Protein AF-A0A942ZWY5-F1 (afdb_monomer_lite)

pLDDT: mean 95.32, std 2.73, range [80.62, 98.25]

Radius of gyration: 14.54 Å; chains: 1; bounding box: 27×36×32 Å

Secondary structure (DSSP, 8-state):
-HHHHHHHHHHSHHHHHHHHHHHHHHHHTT-S-HHHHTTS--HHHHHHHHHHHT-

Foldseek 3Di:
DVVVVVVVCVVCVVVVVVVVVVVVVCLQVVVDDPVVNVVDDNPVVVVVVVVVVVD

Organism: NCBI:txid31971

Structure (mmCIF, N/CA/C/O backbone):
data_AF-A0A942ZWY5-F1
#
_entry.id   AF-A0A942ZWY5-F1
#
loop_
_atom_site.group_PDB
_atom_site.id
_atom_site.type_symbol
_atom_site.label_atom_id
_atom_site.label_alt_id
_atom_site.label_comp_id
_atom_site.label_asym_id
_atom_site.label_entity_id
_atom_site.label_seq_id
_atom_site.pdbx_PDB_ins_code
_atom_site.Cartn_x
_atom_site.Cartn_y
_atom_site.Cartn_z
_atom_site.occupancy
_atom_site.B_iso_or_equiv
_atom_site.auth_seq_id
_atom_site.auth_comp_id
_atom_site.auth_asym_id
_atom_site.auth_atom_id
_atom_site.pdbx_PDB_model_num
ATOM 1 N N . MET A 1 1 ? -2.695 -21.672 -1.923 1.00 86.12 1 MET A N 1
ATOM 2 C CA . MET A 1 1 ? -2.632 -20.334 -2.560 1.00 86.12 1 MET A CA 1
ATOM 3 C C . MET A 1 1 ? -2.158 -19.260 -1.576 1.00 86.12 1 MET A C 1
ATOM 5 O O . MET A 1 1 ? -1.047 -18.778 -1.754 1.00 86.12 1 MET A O 1
ATOM 9 N N . LEU A 1 2 ? -2.898 -18.981 -0.492 1.00 94.88 2 LEU A N 1
ATOM 10 C CA . LEU A 1 2 ? -2.550 -17.943 0.502 1.00 94.88 2 LEU A CA 1
ATOM 11 C C . LEU A 1 2 ? -1.183 -18.131 1.181 1.00 94.88 2 LEU A C 1
ATOM 13 O O . LEU A 1 2 ? -0.437 -17.171 1.330 1.00 94.88 2 LEU A O 1
ATOM 17 N N . GLN A 1 3 ? -0.806 -19.365 1.534 1.00 96.25 3 GLN A N 1
ATOM 18 C CA . GLN A 1 3 ? 0.498 -19.637 2.161 1.00 96.25 3 GLN A CA 1
ATOM 19 C C . GLN A 1 3 ? 1.683 -19.259 1.259 1.00 96.25 3 GLN A C 1
ATOM 21 O O . GLN A 1 3 ? 2.691 -18.751 1.742 1.0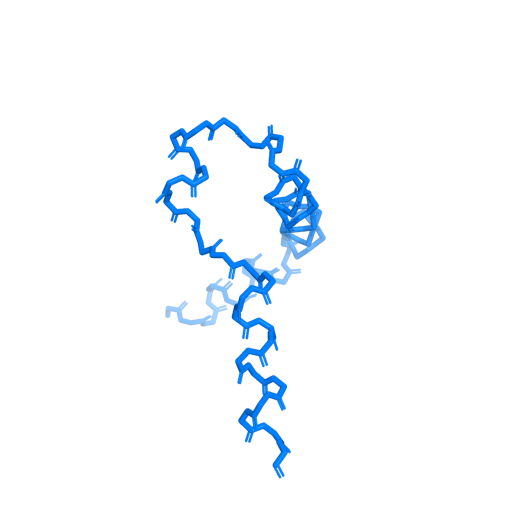0 96.25 3 GLN A O 1
ATOM 26 N N . ASN A 1 4 ? 1.556 -19.462 -0.055 1.00 95.31 4 ASN A N 1
ATOM 27 C CA . ASN A 1 4 ? 2.611 -19.110 -1.005 1.00 95.31 4 ASN A CA 1
ATOM 28 C C . ASN A 1 4 ? 2.678 -17.595 -1.225 1.00 95.31 4 ASN A C 1
ATOM 30 O O . ASN A 1 4 ? 3.773 -17.044 -1.280 1.00 95.31 4 ASN A O 1
ATOM 34 N N . GLN A 1 5 ? 1.526 -16.918 -1.277 1.00 95.50 5 GLN A N 1
ATOM 35 C CA . GLN A 1 5 ? 1.466 -15.455 -1.336 1.00 95.50 5 GLN A CA 1
ATOM 36 C C . GLN A 1 5 ? 2.095 -14.832 -0.088 1.00 95.50 5 GLN A C 1
ATOM 38 O O . GLN A 1 5 ? 2.925 -13.940 -0.208 1.00 95.50 5 GLN A O 1
ATOM 43 N N . LEU A 1 6 ? 1.778 -15.358 1.099 1.00 96.00 6 LEU A N 1
ATOM 44 C CA . LEU A 1 6 ? 2.357 -14.891 2.356 1.00 96.00 6 LEU A CA 1
ATOM 45 C C . LEU A 1 6 ? 3.875 -15.105 2.403 1.00 96.00 6 LEU A C 1
ATOM 47 O O . LEU A 1 6 ? 4.610 -14.200 2.780 1.00 96.00 6 LEU A O 1
ATOM 51 N N . ARG A 1 7 ? 4.366 -16.276 1.975 1.00 95.56 7 ARG A N 1
ATOM 52 C CA . ARG A 1 7 ? 5.812 -16.540 1.882 1.00 95.56 7 ARG A CA 1
ATOM 53 C C . ARG A 1 7 ? 6.517 -15.564 0.939 1.00 95.56 7 ARG A C 1
ATOM 55 O O . ARG A 1 7 ? 7.603 -15.101 1.270 1.00 95.56 7 ARG A O 1
ATOM 62 N N . TRP A 1 8 ? 5.911 -15.253 -0.206 1.00 94.81 8 TRP A N 1
ATOM 63 C CA . TRP A 1 8 ? 6.456 -14.281 -1.155 1.00 94.81 8 TRP A CA 1
ATOM 64 C C . TRP A 1 8 ? 6.468 -12.862 -0.569 1.00 94.81 8 TRP A C 1
ATOM 66 O O . TRP A 1 8 ? 7.510 -12.216 -0.565 1.00 94.81 8 TRP A O 1
ATOM 76 N N . LEU A 1 9 ? 5.354 -12.425 0.029 1.00 94.75 9 LEU A N 1
ATOM 77 C CA . LEU A 1 9 ? 5.247 -11.122 0.694 1.00 94.75 9 LEU A CA 1
ATOM 78 C C . LEU A 1 9 ? 6.258 -10.964 1.835 1.00 94.75 9 LEU A C 1
ATOM 80 O O . LEU A 1 9 ? 6.828 -9.892 1.997 1.00 94.75 9 LEU A O 1
ATOM 84 N N . ASN A 1 10 ? 6.507 -12.023 2.606 1.00 93.38 10 ASN A N 1
ATOM 85 C CA . ASN A 1 10 ? 7.481 -11.989 3.696 1.00 93.38 10 ASN A CA 1
ATOM 86 C C . ASN A 1 10 ? 8.927 -11.946 3.190 1.00 93.38 10 ASN A C 1
ATOM 88 O O . ASN A 1 10 ? 9.777 -11.360 3.853 1.00 93.38 10 ASN A O 1
ATOM 92 N N . ARG A 1 11 ? 9.212 -12.552 2.031 1.00 95.00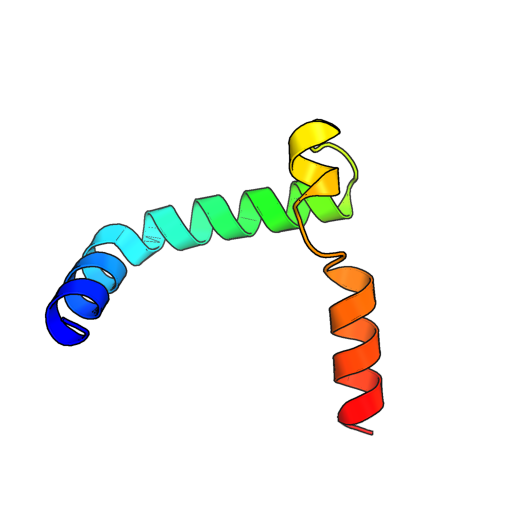 11 ARG A N 1
ATOM 93 C CA . ARG A 1 11 ? 10.537 -12.499 1.400 1.00 95.00 11 ARG A CA 1
ATOM 94 C C . ARG A 1 11 ? 10.828 -11.118 0.813 1.00 95.00 11 ARG A C 1
ATOM 96 O O . ARG A 1 11 ? 11.915 -10.599 1.023 1.00 95.00 11 ARG A O 1
ATOM 103 N N . ASP A 1 12 ? 9.852 -10.528 0.125 1.00 94.44 12 ASP A N 1
ATOM 104 C CA . ASP A 1 12 ? 10.009 -9.262 -0.605 1.00 94.44 12 ASP A CA 1
ATOM 105 C C . ASP A 1 12 ? 9.433 -8.053 0.164 1.00 94.44 12 ASP A C 1
ATOM 107 O O . ASP A 1 12 ? 9.185 -6.987 -0.407 1.00 94.44 12 ASP A O 1
ATOM 111 N N . GLY A 1 13 ? 9.201 -8.207 1.471 1.00 94.62 13 GLY A N 1
ATOM 112 C CA . GLY A 1 13 ? 8.445 -7.250 2.280 1.00 94.62 13 GLY A CA 1
ATOM 113 C C . GLY A 1 13 ? 9.094 -5.872 2.394 1.00 94.62 13 GLY A C 1
ATOM 114 O O . GLY A 1 13 ? 8.387 -4.868 2.399 1.00 94.62 13 GLY A O 1
ATOM 115 N N . GLU A 1 14 ? 10.424 -5.804 2.447 1.00 95.12 14 GLU A N 1
ATOM 116 C CA . GLU A 1 14 ? 11.170 -4.537 2.465 1.00 95.12 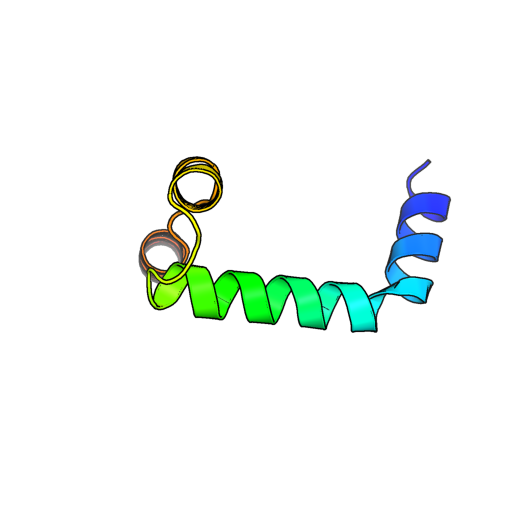14 GLU A CA 1
ATOM 117 C C . GLU A 1 14 ? 10.966 -3.757 1.163 1.00 95.12 14 GLU A C 1
ATOM 119 O O . GLU A 1 14 ? 10.464 -2.637 1.178 1.00 95.12 14 GLU A O 1
ATOM 124 N N . LYS A 1 15 ? 11.198 -4.411 0.021 1.00 96.12 15 LYS A N 1
ATOM 125 C CA . LYS A 1 15 ? 10.959 -3.828 -1.303 1.00 96.12 15 LYS A CA 1
ATOM 126 C C . LYS A 1 15 ? 9.511 -3.365 -1.472 1.00 96.12 15 LYS A C 1
ATOM 128 O O . LYS A 1 15 ? 9.259 -2.313 -2.059 1.00 96.12 15 LYS A O 1
ATOM 133 N N . LEU A 1 16 ? 8.547 -4.142 -0.975 1.00 96.12 16 LEU A N 1
ATOM 134 C CA . LEU A 1 16 ? 7.140 -3.757 -1.023 1.00 96.12 16 LEU A CA 1
ATOM 135 C C . LEU A 1 16 ? 6.879 -2.498 -0.187 1.00 96.12 16 LEU A C 1
ATOM 137 O O . LEU A 1 16 ? 6.202 -1.590 -0.670 1.00 96.12 16 LEU A O 1
ATOM 141 N N . ARG A 1 17 ? 7.445 -2.409 1.024 1.00 95.81 17 ARG A N 1
ATOM 142 C CA . ARG A 1 17 ? 7.343 -1.211 1.870 1.00 95.81 17 ARG A CA 1
ATOM 143 C C . ARG A 1 17 ? 7.906 0.011 1.161 1.00 95.81 17 ARG A C 1
ATOM 145 O O . ARG A 1 17 ? 7.186 1.000 1.055 1.00 95.81 17 ARG A O 1
ATOM 152 N N . ASP A 1 18 ? 9.095 -0.082 0.579 1.00 97.56 18 ASP A N 1
ATOM 153 C CA . ASP A 1 18 ? 9.718 1.045 -0.124 1.00 97.56 18 ASP A CA 1
ATOM 154 C C . ASP A 1 18 ? 8.878 1.529 -1.309 1.00 97.56 18 ASP A C 1
ATOM 156 O O . ASP A 1 18 ? 8.667 2.730 -1.494 1.00 97.56 18 ASP A O 1
ATOM 160 N N . ILE A 1 19 ? 8.340 0.600 -2.105 1.00 95.75 19 ILE A N 1
ATOM 161 C CA . ILE A 1 19 ? 7.457 0.937 -3.228 1.00 95.75 19 ILE A CA 1
ATOM 162 C C . ILE A 1 19 ? 6.183 1.621 -2.721 1.00 95.75 19 ILE A C 1
ATOM 164 O O . ILE A 1 19 ? 5.779 2.647 -3.269 1.00 95.75 19 ILE A O 1
ATOM 168 N N . THR A 1 20 ? 5.552 1.079 -1.676 1.00 95.62 20 THR A N 1
ATOM 169 C CA . THR A 1 20 ? 4.312 1.647 -1.121 1.00 95.62 20 THR A CA 1
ATOM 170 C C . THR A 1 20 ? 4.533 3.017 -0.483 1.00 95.62 20 THR A C 1
ATOM 172 O O . THR A 1 20 ? 3.727 3.919 -0.706 1.00 95.62 20 THR A O 1
ATOM 175 N N . TYR A 1 21 ? 5.648 3.211 0.224 1.00 97.31 21 TYR A N 1
ATOM 176 C CA . TYR A 1 21 ? 6.039 4.494 0.798 1.00 97.31 21 TYR A CA 1
ATOM 177 C C . TYR A 1 21 ? 6.228 5.547 -0.296 1.00 97.31 21 TYR A C 1
ATOM 179 O O . TYR A 1 21 ? 5.606 6.609 -0.261 1.00 97.31 21 TYR A O 1
ATOM 187 N N . ASN A 1 22 ? 7.009 5.223 -1.328 1.00 96.75 22 ASN A N 1
ATOM 188 C CA . ASN A 1 22 ? 7.225 6.130 -2.449 1.00 96.75 22 ASN A CA 1
ATOM 189 C C . ASN A 1 22 ? 5.919 6.442 -3.189 1.00 96.75 22 ASN A C 1
ATOM 191 O O . ASN A 1 22 ? 5.679 7.596 -3.545 1.00 96.75 22 ASN A O 1
ATOM 195 N N . LEU A 1 23 ? 5.048 5.451 -3.399 1.00 96.88 23 LEU A N 1
ATOM 196 C CA . LEU A 1 23 ? 3.739 5.669 -4.014 1.00 96.88 23 LEU A CA 1
ATOM 197 C C . LEU A 1 23 ? 2.887 6.639 -3.187 1.00 96.88 23 LEU A C 1
ATOM 199 O O . LEU A 1 23 ? 2.293 7.558 -3.751 1.00 96.88 23 LEU A O 1
ATOM 203 N N . TYR A 1 24 ? 2.850 6.455 -1.867 1.00 97.38 24 TYR A N 1
ATOM 204 C CA . TYR A 1 24 ? 2.104 7.310 -0.951 1.00 97.38 24 TYR A CA 1
ATOM 205 C C . TYR A 1 24 ? 2.604 8.757 -0.983 1.00 97.38 24 TYR A C 1
ATOM 207 O O . TYR A 1 24 ? 1.806 9.676 -1.190 1.00 97.38 24 TYR A O 1
ATOM 215 N N . ILE A 1 25 ? 3.918 8.965 -0.849 1.00 96.94 25 ILE A N 1
ATOM 216 C CA . ILE A 1 25 ? 4.532 10.298 -0.875 1.00 96.94 25 ILE A CA 1
ATOM 217 C C . ILE A 1 25 ? 4.259 10.987 -2.212 1.00 96.94 25 ILE A C 1
ATOM 219 O O . ILE A 1 25 ? 3.757 12.111 -2.241 1.00 96.94 25 ILE A O 1
ATOM 223 N N . ASN A 1 26 ? 4.503 10.300 -3.331 1.00 96.62 26 ASN A N 1
ATOM 224 C CA . ASN A 1 26 ? 4.303 10.896 -4.649 1.00 96.62 26 ASN A CA 1
ATOM 225 C C . ASN A 1 26 ? 2.819 11.171 -4.952 1.00 96.62 26 ASN A C 1
ATOM 227 O O . ASN A 1 26 ? 2.487 12.188 -5.564 1.00 96.62 26 ASN A O 1
ATOM 231 N N . ARG A 1 27 ? 1.895 10.303 -4.510 1.00 95.69 27 ARG A N 1
ATOM 232 C CA . ARG A 1 27 ? 0.450 10.543 -4.661 1.00 95.69 27 ARG A CA 1
ATOM 233 C C . ARG A 1 27 ? -0.009 11.738 -3.835 1.00 95.69 27 ARG A C 1
ATOM 235 O O . ARG A 1 27 ? -0.828 12.514 -4.325 1.00 95.69 27 ARG A O 1
ATOM 242 N N . SER A 1 28 ? 0.516 11.867 -2.617 1.00 94.75 28 SER A N 1
ATOM 243 C CA . SER A 1 28 ? 0.200 12.946 -1.675 1.00 94.75 28 SER A CA 1
ATOM 244 C C . SER A 1 28 ? 0.750 14.299 -2.122 1.00 94.75 28 SER A C 1
ATOM 246 O O . SER A 1 28 ? 0.135 15.328 -1.856 1.00 94.75 28 SER A O 1
ATOM 248 N N . ASN A 1 29 ? 1.880 14.294 -2.831 1.00 94.44 29 ASN A N 1
ATOM 249 C CA . ASN A 1 29 ? 2.513 15.493 -3.378 1.00 94.44 29 ASN A CA 1
ATOM 250 C C . ASN A 1 29 ? 2.060 15.815 -4.813 1.00 94.44 29 ASN A C 1
ATOM 252 O O . ASN A 1 29 ? 2.548 16.774 -5.400 1.00 94.44 29 ASN A O 1
ATOM 256 N N . ASN A 1 30 ? 1.137 15.030 -5.385 1.00 91.75 30 ASN A N 1
ATOM 257 C CA . ASN A 1 30 ? 0.676 15.153 -6.774 1.00 91.75 30 ASN A CA 1
ATOM 258 C C . ASN A 1 30 ? 1.812 15.102 -7.818 1.00 91.75 30 ASN A C 1
ATOM 260 O O . ASN A 1 30 ? 1.700 15.685 -8.893 1.00 91.75 30 ASN A O 1
ATOM 264 N N . THR A 1 31 ? 2.895 14.380 -7.519 1.00 95.88 31 THR A N 1
ATOM 265 C CA . THR A 1 31 ? 4.057 14.209 -8.410 1.00 95.88 31 THR A CA 1
ATOM 266 C C . THR A 1 31 ? 3.978 12.938 -9.257 1.00 95.88 31 THR A C 1
ATOM 268 O O . THR A 1 31 ? 4.827 12.709 -10.119 1.00 95.88 31 THR A O 1
ATOM 271 N N . LEU A 1 32 ? 2.969 12.086 -9.038 1.00 94.69 32 LEU A N 1
ATOM 272 C CA . LEU A 1 32 ? 2.754 10.898 -9.864 1.00 94.69 32 LEU A CA 1
ATOM 273 C C . LEU A 1 32 ? 2.331 11.271 -11.292 1.00 94.69 32 LEU A C 1
ATOM 275 O O . LEU A 1 32 ? 1.520 12.181 -11.475 1.00 94.69 32 LEU A O 1
ATOM 279 N N . PRO A 1 33 ? 2.757 10.497 -12.308 1.00 95.56 33 PRO A N 1
ATOM 280 C CA . PRO A 1 33 ? 2.211 10.630 -13.649 1.00 95.56 33 PRO A CA 1
ATOM 281 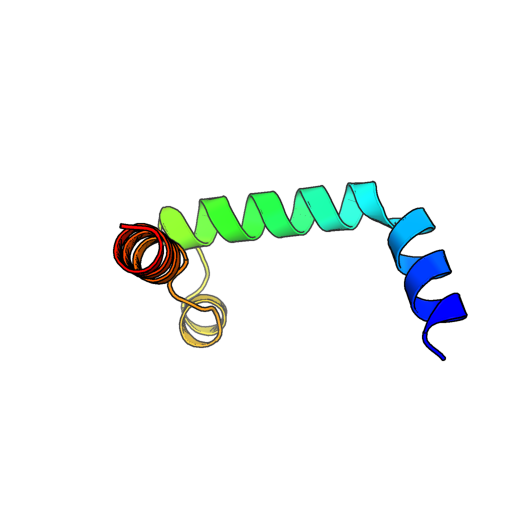C C . PRO A 1 33 ? 0.684 10.506 -13.630 1.00 95.56 33 PRO A C 1
ATOM 283 O O . PRO A 1 33 ? 0.140 9.592 -13.005 1.00 95.56 33 PRO A O 1
ATOM 286 N N . PHE A 1 34 ? -0.007 11.367 -14.382 1.00 94.38 34 PHE A N 1
ATOM 287 C CA . PHE A 1 34 ? -1.474 11.446 -14.400 1.00 94.38 34 PHE A CA 1
ATOM 288 C C . PHE A 1 34 ? -2.166 10.081 -14.570 1.00 94.38 34 PHE A C 1
ATOM 290 O O . PHE A 1 34 ? -3.138 9.770 -13.885 1.00 94.38 34 PHE A O 1
ATOM 297 N N . ARG A 1 35 ? -1.633 9.216 -15.447 1.00 95.56 35 ARG A N 1
ATOM 298 C CA . ARG A 1 35 ? -2.178 7.865 -15.686 1.00 95.56 35 ARG A CA 1
ATOM 299 C C . ARG A 1 35 ? -2.151 6.976 -14.440 1.00 95.56 35 ARG A C 1
ATOM 301 O O . ARG A 1 35 ? -3.043 6.149 -14.274 1.00 95.56 35 ARG A O 1
ATOM 308 N N . VAL A 1 36 ? -1.129 7.123 -13.600 1.00 93.81 36 VAL A N 1
ATOM 309 C CA . VAL A 1 36 ? -0.995 6.380 -12.342 1.00 93.81 36 VAL A CA 1
ATOM 310 C C . VAL A 1 36 ? -1.918 7.000 -11.302 1.00 93.81 36 VAL A C 1
ATOM 312 O O . VAL A 1 36 ? -2.729 6.293 -10.716 1.00 93.81 36 VAL A O 1
ATOM 315 N N . GLN A 1 37 ? -1.880 8.327 -11.158 1.00 93.69 37 GLN A N 1
ATOM 316 C CA . GLN A 1 37 ? -2.717 9.061 -10.210 1.00 93.69 37 GLN A CA 1
ATOM 317 C C . GLN A 1 37 ? -4.211 8.764 -10.400 1.00 93.69 37 GLN A C 1
ATOM 319 O O . GLN A 1 37 ? -4.893 8.471 -9.425 1.00 93.69 37 GLN A O 1
ATOM 324 N N . LYS A 1 38 ? -4.695 8.740 -11.651 1.00 95.06 38 LYS A N 1
ATOM 325 C CA . LYS A 1 38 ? -6.093 8.427 -12.001 1.00 95.06 38 LYS A CA 1
ATOM 326 C C . LYS A 1 38 ? -6.542 7.026 -11.556 1.00 95.06 38 LYS A C 1
ATOM 328 O O . LYS A 1 38 ? -7.735 6.791 -11.399 1.00 95.06 38 LYS A O 1
ATOM 333 N N . ARG A 1 39 ? -5.610 6.080 -11.402 1.00 95.44 39 ARG A N 1
ATOM 334 C CA . ARG A 1 39 ? -5.887 4.689 -10.998 1.00 95.44 39 ARG A CA 1
ATOM 335 C C . ARG A 1 39 ? -5.653 4.444 -9.510 1.00 95.44 39 ARG A C 1
ATOM 337 O O . ARG A 1 39 ? -6.030 3.388 -9.011 1.00 95.44 39 ARG A O 1
ATOM 344 N N . CYS A 1 40 ? -4.997 5.374 -8.828 1.00 94.81 40 CYS A N 1
ATOM 345 C CA . CYS A 1 40 ? -4.742 5.296 -7.401 1.00 94.81 40 CYS A CA 1
ATOM 346 C C . CYS A 1 40 ? -5.884 5.942 -6.621 1.00 94.81 40 CYS A C 1
ATOM 348 O O . CYS A 1 40 ? -6.492 6.916 -7.062 1.00 94.81 40 CYS A O 1
ATOM 350 N N . CYS A 1 41 ? -6.119 5.434 -5.415 1.00 95.94 41 CYS A N 1
ATOM 351 C CA . CYS A 1 41 ? -7.001 6.089 -4.464 1.00 95.94 41 CYS A CA 1
ATOM 352 C C . CYS A 1 41 ? -6.469 7.476 -4.075 1.00 95.94 41 CYS A C 1
ATOM 354 O O . CYS A 1 41 ? -5.278 7.780 -4.213 1.00 95.94 41 CYS A O 1
ATOM 356 N N . ASP A 1 42 ? -7.357 8.310 -3.544 1.00 95.12 42 ASP A N 1
ATOM 357 C CA . ASP A 1 42 ? -6.952 9.493 -2.798 1.00 95.12 42 ASP A CA 1
ATOM 358 C C . ASP A 1 42 ? -6.694 9.112 -1.337 1.00 95.12 42 ASP A C 1
ATOM 360 O O . ASP A 1 42 ? -7.626 8.916 -0.559 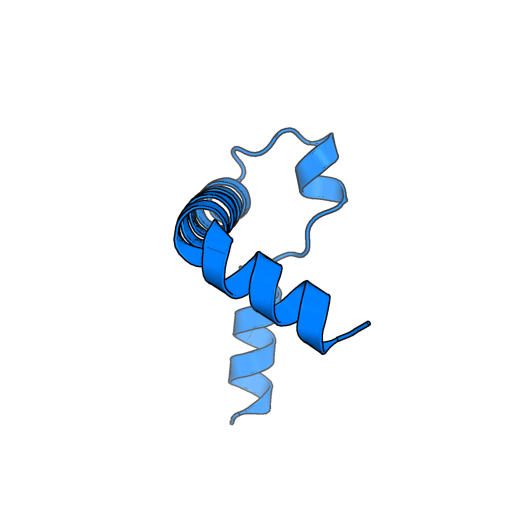1.00 95.12 42 ASP A O 1
ATOM 364 N N . PHE A 1 43 ? -5.421 8.919 -0.985 1.00 96.06 43 PHE A N 1
ATOM 365 C CA . PHE A 1 43 ? -5.050 8.393 0.329 1.00 96.06 43 PHE A CA 1
ATOM 366 C C . PHE A 1 43 ? -5.440 9.341 1.469 1.00 96.06 43 PHE A C 1
ATOM 368 O O . PHE A 1 43 ? -6.001 8.880 2.457 1.00 96.06 43 PHE A O 1
ATOM 375 N N . ARG A 1 44 ? -5.242 10.657 1.300 1.00 95.56 44 ARG A N 1
ATOM 376 C CA . ARG A 1 44 ? -5.577 11.654 2.331 1.00 95.56 44 ARG A CA 1
ATOM 377 C C . ARG A 1 44 ? -7.076 11.705 2.595 1.00 95.56 44 ARG A C 1
ATOM 379 O O . ARG A 1 44 ? -7.491 11.710 3.749 1.00 95.56 44 ARG A O 1
ATOM 386 N N . PHE A 1 45 ? -7.883 11.682 1.534 1.00 96.69 45 PHE A N 1
ATOM 387 C CA . PHE A 1 45 ? -9.337 11.631 1.675 1.00 96.69 45 PHE A CA 1
ATOM 388 C C . PHE A 1 45 ? -9.798 10.359 2.405 1.00 96.69 45 PHE A C 1
ATOM 390 O O . PHE A 1 45 ? -10.637 10.421 3.301 1.00 96.69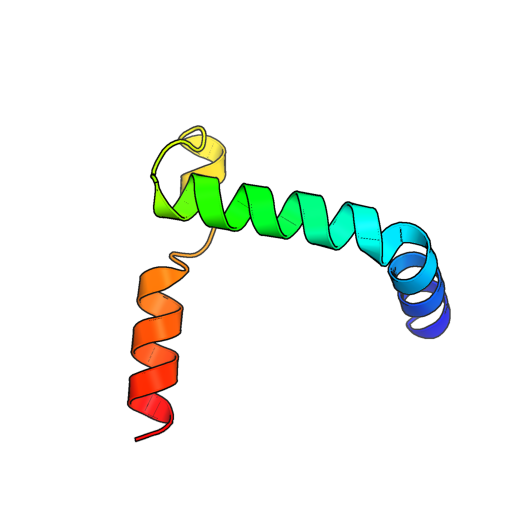 45 PHE A O 1
ATOM 397 N N . LEU A 1 46 ? -9.236 9.195 2.061 1.00 97.75 46 LEU A N 1
ATOM 398 C CA . LEU A 1 46 ? -9.578 7.939 2.737 1.00 97.75 46 LEU A CA 1
ATOM 399 C C . LEU A 1 46 ? -9.167 7.935 4.216 1.00 97.75 46 LEU A C 1
ATOM 401 O O . LEU A 1 46 ? -9.910 7.421 5.050 1.00 97.75 46 LEU A O 1
ATOM 405 N N . GLU A 1 47 ? -8.013 8.509 4.555 1.00 97.69 47 GLU A N 1
ATOM 406 C CA . GLU A 1 47 ? -7.550 8.648 5.941 1.00 97.69 47 GLU A CA 1
ATOM 407 C C . GLU A 1 47 ? -8.454 9.574 6.758 1.00 97.69 47 GLU A C 1
ATOM 409 O O . GLU A 1 47 ? -8.800 9.243 7.893 1.00 97.69 47 GLU A O 1
ATOM 414 N N . GLU A 1 48 ? -8.904 10.688 6.175 1.00 98.12 48 GLU A N 1
ATOM 415 C CA . GLU A 1 48 ? -9.886 11.581 6.795 1.00 98.12 48 GLU A CA 1
ATOM 416 C C . GLU A 1 48 ? -11.193 10.839 7.100 1.00 98.12 48 GLU A C 1
ATOM 418 O O . GLU A 1 48 ? -11.650 10.843 8.244 1.00 98.12 48 GLU A O 1
ATOM 423 N N . LYS A 1 49 ? -11.743 10.104 6.124 1.00 98.25 49 LYS A N 1
ATOM 424 C CA . LYS A 1 49 ? -12.958 9.296 6.324 1.00 98.25 49 LYS A CA 1
ATOM 425 C C . LYS A 1 49 ? -12.772 8.159 7.321 1.00 98.25 49 LYS A C 1
ATOM 427 O O . LYS A 1 49 ? -13.684 7.862 8.089 1.00 98.25 49 LYS A O 1
ATOM 432 N N . CYS A 1 50 ? -11.587 7.558 7.372 1.00 98.12 50 CYS A N 1
ATOM 433 C CA . CYS A 1 50 ? -11.244 6.567 8.388 1.00 98.12 50 CYS A CA 1
ATOM 434 C C . CYS A 1 50 ? -11.231 7.183 9.796 1.00 98.12 50 CYS A C 1
ATOM 436 O O . CYS A 1 50 ? -11.710 6.565 10.745 1.00 98.12 50 CYS A O 1
ATOM 438 N N . ASN A 1 51 ? -10.719 8.408 9.937 1.00 97.69 51 ASN A N 1
ATOM 439 C CA . ASN A 1 51 ? -10.727 9.127 11.208 1.00 97.69 51 ASN A CA 1
ATOM 440 C C . ASN A 1 51 ? -12.137 9.569 11.613 1.00 97.69 51 ASN A C 1
ATOM 442 O O . ASN A 1 51 ? -12.456 9.504 12.793 1.00 97.69 51 ASN A O 1
ATOM 446 N N . GLU A 1 52 ? -12.981 9.985 10.665 1.00 97.81 52 GLU A N 1
ATOM 447 C CA . GLU A 1 52 ? -14.404 10.255 10.916 1.00 97.81 52 GLU A CA 1
ATOM 448 C C . GLU A 1 52 ? -15.139 9.006 11.408 1.00 97.81 52 GLU A C 1
ATOM 450 O O . GLU A 1 52 ? -15.863 9.088 12.388 1.00 97.81 52 GLU A O 1
ATOM 455 N N . TYR A 1 53 ? -14.917 7.849 10.778 1.00 97.31 53 TYR A N 1
ATOM 456 C CA . TYR A 1 53 ? -15.549 6.587 11.175 1.00 97.31 53 TYR A CA 1
ATOM 457 C C . TYR A 1 53 ? -15.158 6.122 12.587 1.00 97.31 53 TYR A C 1
ATOM 459 O O . TYR A 1 53 ? -15.917 5.425 13.251 1.00 97.31 53 TYR A O 1
ATOM 467 N N . LYS A 1 54 ? -13.942 6.459 13.027 1.00 93.81 54 LYS A N 1
ATOM 468 C CA . LYS A 1 54 ? -13.427 6.101 14.356 1.00 93.81 54 LYS A CA 1
ATOM 469 C C . LYS A 1 54 ? -13.904 7.033 15.475 1.00 93.81 54 LYS A C 1
ATOM 471 O O . LYS A 1 54 ? -13.642 6.711 16.633 1.00 93.81 54 LYS A O 1
ATOM 476 N N . LYS A 1 55 ? -14.496 8.184 15.143 1.00 80.62 55 LYS A N 1
ATOM 477 C CA . LYS A 1 55 ? -15.115 9.098 16.114 1.00 80.62 55 LYS A CA 1
ATOM 478 C C . LYS A 1 55 ? -16.492 8.586 16.510 1.00 80.62 55 LYS A C 1
ATOM 480 O O . LYS A 1 55 ? -16.819 8.755 17.702 1.00 80.62 55 LYS A O 1
#

InterPro domains:
  IPR053735 Type III TA system endoribonuclease [G3DSA:3.10.129.130] (1-55)

Sequence (55 aa):
MLQNQLRWLNRDGEKLRDITYNLYINRSNNTLPFRVQKRCCDFRFLEEKCNEYKK